Protein AF-A0AAD0RY82-F1 (afdb_monomer_lite)

Radius of gyration: 15.52 Å; chains: 1; bounding box: 37×30×43 Å

Sequence (131 aa):
MSEQAHVGLSLVNKAPLGFIVSIIVAVIAGFLFAELEMSTLFYALAGGVACSLLLLGYWSGKGGVFFILGVLTPLALVVVSPLTTMAALLYLLSGFFSGFWLVLLGYKLATKKPSGEARLFVTIFAYCFAL

pLDDT: mean 78.34, std 14.67, range [37.34, 94.56]

Organism: NCBI:txid570156

Secondary structure (DSSP, 8-state):
--HHHHHHHHHHHHHHHHHHHHHHHHHHHHHHH----HHHHHHHHHHHHHHHHHHHHHHTTS-HHHHHHHHHHHHHHHHHS---SHHHHHHHHHHHHHHHHHHHHHHHHHHH---HHHHHHHHHHHHTTT-

Foldseek 3Di:
DPVLLVVLVVCLVCLVVLLVVLVVLLVVLCVPPVDDDVVLLVLLLVLLQQLLLLSVCVSVVVDCVSVVVSVCSLVVSVVPDPCPDPSSVSSSPSSSSNNNSVVSPLLSVLVVDVDPVSCVSVVCSVVVPVD

Structure (mmCIF, N/CA/C/O backbone):
data_AF-A0AAD0RY82-F1
#
_entry.id   AF-A0AAD0RY82-F1
#
loop_
_atom_site.group_PDB
_atom_site.id
_atom_site.type_symbol
_atom_site.label_atom_id
_atom_site.label_alt_id
_atom_site.label_comp_id
_atom_site.label_asym_id
_atom_site.label_entity_id
_atom_site.label_seq_id
_atom_site.pdbx_PDB_ins_code
_atom_site.Cartn_x
_atom_site.Cartn_y
_atom_site.Cartn_z
_atom_site.occupancy
_atom_site.B_iso_or_equiv
_atom_site.auth_seq_id
_atom_site.auth_comp_id
_atom_site.auth_asym_id
_atom_site.auth_atom_id
_atom_site.pdbx_PDB_model_num
ATOM 1 N N . MET A 1 1 ? -7.514 -3.331 25.106 1.00 40.66 1 MET A N 1
ATOM 2 C CA . MET A 1 1 ? -7.545 -3.420 23.626 1.00 40.66 1 MET A CA 1
ATOM 3 C C . MET A 1 1 ? -7.235 -2.063 22.960 1.00 40.66 1 MET A C 1
ATOM 5 O O . MET A 1 1 ? -7.809 -1.737 21.933 1.00 40.66 1 MET A O 1
ATOM 9 N N . SER A 1 2 ? -6.318 -1.257 23.519 1.00 51.16 2 SER A N 1
ATOM 10 C CA . SER A 1 2 ? -6.027 0.121 23.070 1.00 51.16 2 SER A CA 1
ATOM 11 C C . SER A 1 2 ? -4.877 0.241 22.057 1.00 51.16 2 SER A C 1
ATOM 13 O O . SER A 1 2 ? -4.815 1.227 21.327 1.00 51.16 2 SER A O 1
ATOM 15 N N . GLU A 1 3 ? -3.974 -0.741 21.969 1.00 53.06 3 GLU A N 1
ATOM 16 C CA . GLU A 1 3 ? -2.747 -0.611 21.163 1.00 53.06 3 GLU A CA 1
ATOM 17 C C . GLU A 1 3 ? -2.955 -0.794 19.652 1.00 53.06 3 GLU A C 1
ATOM 19 O O . GLU A 1 3 ? -2.321 -0.109 18.853 1.00 53.06 3 GLU A O 1
ATOM 24 N N . GLN A 1 4 ? -3.868 -1.669 19.221 1.00 55.03 4 GLN A N 1
ATOM 25 C CA . GLN A 1 4 ? -4.102 -1.917 17.787 1.00 55.03 4 GLN A CA 1
ATOM 26 C C . GLN A 1 4 ? -4.710 -0.696 17.087 1.00 55.03 4 GLN A C 1
ATOM 28 O O . GLN A 1 4 ? -4.289 -0.332 15.988 1.00 55.03 4 GLN A O 1
ATOM 33 N N . ALA A 1 5 ? -5.636 -0.012 17.765 1.00 60.97 5 ALA A N 1
ATOM 34 C CA . ALA A 1 5 ? -6.154 1.275 17.319 1.00 60.97 5 ALA A CA 1
ATOM 35 C C . ALA A 1 5 ? -5.039 2.335 17.275 1.00 60.97 5 ALA A C 1
ATOM 37 O O . ALA A 1 5 ? -4.994 3.134 16.345 1.00 60.97 5 ALA A O 1
ATOM 38 N N . HIS A 1 6 ? -4.099 2.309 18.227 1.00 61.03 6 HIS A N 1
ATOM 39 C CA . HIS A 1 6 ? -2.987 3.259 18.288 1.00 61.03 6 HIS A CA 1
ATOM 40 C C . HIS A 1 6 ? -2.048 3.162 17.070 1.00 61.03 6 HIS A C 1
ATOM 42 O O . HIS A 1 6 ? -1.651 4.191 16.517 1.00 61.03 6 HIS A O 1
ATOM 48 N N . VAL A 1 7 ? -1.739 1.950 16.591 1.00 67.81 7 VAL A N 1
ATOM 49 C CA . VAL A 1 7 ? -0.893 1.757 15.395 1.00 67.81 7 VAL A CA 1
ATOM 50 C C . VAL A 1 7 ? -1.594 2.261 14.131 1.00 67.81 7 VAL A C 1
ATOM 52 O O . VAL A 1 7 ? -1.005 3.039 13.377 1.00 67.81 7 VAL A O 1
ATOM 55 N N . GLY A 1 8 ? -2.862 1.885 13.925 1.00 73.31 8 GLY A N 1
ATOM 56 C CA . GLY A 1 8 ? -3.649 2.343 12.776 1.00 73.31 8 GLY A CA 1
ATOM 57 C C . GLY A 1 8 ? -3.832 3.863 12.750 1.00 73.31 8 GLY A C 1
ATOM 58 O O . GLY A 1 8 ? -3.630 4.504 11.7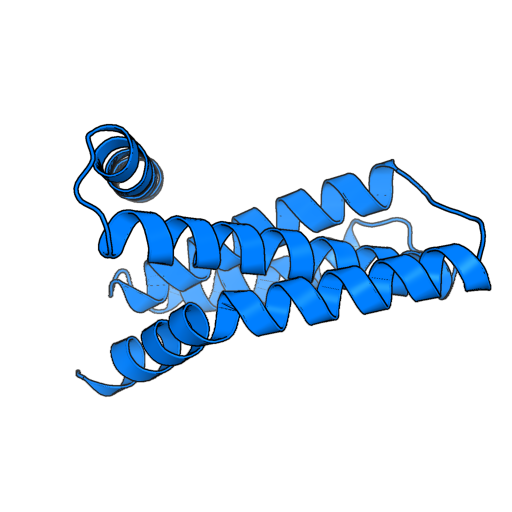20 1.00 73.31 8 GLY A O 1
ATOM 59 N N . LEU A 1 9 ? -4.120 4.470 13.904 1.00 74.25 9 LEU A N 1
ATOM 60 C CA . LEU A 1 9 ? -4.325 5.915 14.028 1.00 74.25 9 LEU A CA 1
ATOM 61 C C . LEU A 1 9 ? -3.026 6.713 13.811 1.00 74.25 9 LEU A C 1
ATOM 63 O O . LEU A 1 9 ? -3.044 7.779 13.190 1.00 74.25 9 LEU A O 1
ATOM 67 N N . SER A 1 10 ? -1.884 6.180 14.262 1.00 83.12 10 SER A N 1
ATOM 68 C CA . SER A 1 10 ? -0.556 6.737 13.969 1.00 83.12 10 SER A CA 1
ATOM 69 C C . SER A 1 10 ? -0.258 6.720 12.464 1.00 83.12 10 SER A C 1
ATOM 71 O O . SER A 1 10 ? 0.212 7.720 11.910 1.00 83.12 10 SER A O 1
ATOM 73 N N . LEU A 1 11 ? -0.610 5.625 11.780 1.00 82.75 11 LEU A N 1
ATOM 74 C CA . LEU A 1 11 ? -0.457 5.481 10.329 1.00 82.75 11 LEU A CA 1
ATOM 75 C C . LEU A 1 11 ? -1.333 6.477 9.558 1.00 82.75 11 LEU A C 1
ATOM 77 O O . LEU A 1 11 ? -0.833 7.191 8.690 1.00 82.75 11 LEU A O 1
ATOM 81 N N . VAL A 1 12 ? -2.611 6.595 9.927 1.00 83.62 12 VAL A N 1
ATOM 82 C CA . VAL A 1 12 ? -3.552 7.572 9.350 1.00 83.62 12 VAL A CA 1
ATOM 83 C C . VAL A 1 12 ? -3.024 8.999 9.516 1.00 83.62 12 VAL A C 1
ATOM 85 O O . VAL A 1 12 ? -3.068 9.801 8.582 1.00 83.62 12 VAL A O 1
ATOM 88 N N . ASN A 1 13 ? -2.450 9.330 10.675 1.00 85.06 13 ASN A N 1
ATOM 89 C CA . ASN A 1 13 ? -1.882 10.655 10.901 1.00 85.06 13 ASN A CA 1
ATOM 90 C C . ASN A 1 13 ? -0.681 10.963 10.000 1.00 85.06 13 ASN A C 1
ATOM 92 O O . ASN A 1 13 ? -0.562 12.112 9.559 1.00 85.06 13 ASN A O 1
ATOM 96 N N . LYS A 1 14 ? 0.137 9.952 9.682 1.00 87.44 14 LYS A N 1
ATOM 97 C CA . LYS A 1 14 ? 1.299 10.044 8.784 1.00 87.44 14 LYS A CA 1
ATOM 98 C C . LYS A 1 14 ? 0.968 9.840 7.301 1.00 87.44 14 LYS A C 1
ATOM 100 O O . LYS A 1 14 ? 1.829 10.107 6.466 1.00 87.44 14 LYS A O 1
ATOM 105 N N . ALA A 1 15 ? -0.264 9.462 6.959 1.00 87.00 15 ALA A N 1
ATOM 106 C CA . ALA A 1 15 ? -0.693 9.242 5.578 1.00 87.00 15 ALA A CA 1
ATOM 107 C C . ALA A 1 15 ? -0.379 10.397 4.597 1.00 87.00 15 ALA A C 1
ATOM 109 O O . ALA A 1 15 ? 0.047 10.093 3.486 1.00 87.00 15 ALA A O 1
ATOM 110 N N . PRO A 1 16 ? -0.475 11.698 4.967 1.00 85.50 16 PRO A N 1
ATOM 111 C CA . PRO A 1 16 ? -0.056 12.783 4.073 1.00 85.50 16 PRO A CA 1
ATOM 112 C C . PRO A 1 16 ? 1.420 12.707 3.676 1.00 85.50 16 PRO A C 1
ATOM 114 O O . PRO A 1 16 ? 1.754 12.897 2.512 1.00 85.50 16 PRO A O 1
ATOM 117 N N . LEU A 1 17 ? 2.300 12.394 4.633 1.00 86.31 17 LEU A N 1
ATOM 118 C CA . LEU A 1 17 ? 3.730 12.242 4.368 1.00 86.31 17 LEU A CA 1
ATOM 119 C C . LEU A 1 17 ? 3.992 11.007 3.503 1.00 86.31 17 LEU A C 1
ATOM 121 O O . LEU A 1 17 ? 4.743 11.093 2.537 1.00 86.31 17 LEU A O 1
ATOM 125 N N . GLY A 1 18 ? 3.332 9.883 3.805 1.00 86.31 18 GLY A N 1
ATOM 126 C CA . GLY A 1 18 ? 3.435 8.661 3.002 1.00 86.31 18 GLY A CA 1
ATOM 127 C C . GLY A 1 18 ? 3.007 8.872 1.547 1.00 86.31 18 GLY A C 1
ATOM 128 O O . GLY A 1 18 ? 3.687 8.418 0.625 1.00 86.31 18 GLY A O 1
ATOM 129 N N . PHE A 1 19 ? 1.928 9.629 1.330 1.00 86.56 19 PHE A N 1
ATOM 130 C CA . PHE A 1 19 ? 1.442 9.963 -0.006 1.00 86.56 19 PHE A CA 1
ATOM 131 C C . PHE A 1 19 ? 2.437 10.828 -0.790 1.00 86.56 19 PHE A C 1
ATOM 133 O O . PHE A 1 19 ? 2.767 10.494 -1.925 1.00 86.56 19 PHE A O 1
ATOM 140 N N . ILE A 1 20 ? 2.984 11.882 -0.168 1.00 87.50 20 ILE A N 1
ATOM 141 C CA . ILE A 1 20 ? 4.007 12.740 -0.790 1.00 87.50 20 ILE A CA 1
ATOM 142 C C . ILE A 1 20 ? 5.230 11.914 -1.204 1.00 87.50 20 ILE A C 1
ATOM 144 O O . ILE A 1 20 ? 5.691 12.027 -2.338 1.00 87.50 20 ILE A O 1
ATOM 148 N N . VAL A 1 21 ? 5.728 11.047 -0.316 1.00 86.06 21 VAL A N 1
ATOM 149 C CA . VAL A 1 21 ? 6.873 10.171 -0.617 1.00 86.06 21 VAL A CA 1
ATOM 150 C C . VAL A 1 21 ? 6.563 9.246 -1.795 1.00 86.06 21 VAL A C 1
ATOM 152 O O . VAL A 1 21 ? 7.396 9.095 -2.685 1.00 86.06 21 VAL A O 1
ATOM 155 N N . SER A 1 22 ? 5.35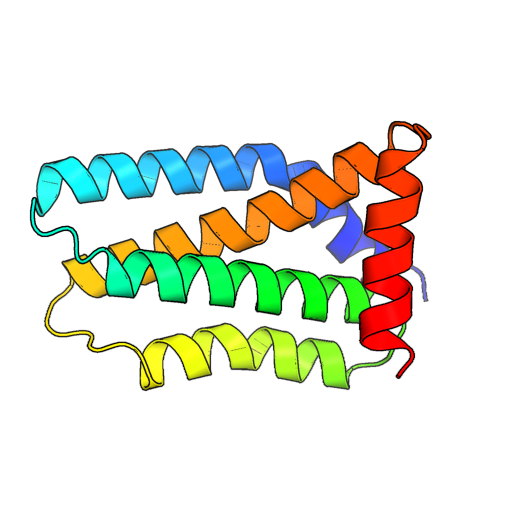8 8.676 -1.845 1.00 84.00 22 SER A N 1
ATOM 156 C CA . SER A 1 22 ? 4.951 7.769 -2.928 1.00 84.00 22 SER A CA 1
ATOM 157 C C . SER A 1 22 ? 4.894 8.478 -4.283 1.00 84.00 22 SER A C 1
ATOM 159 O O . SER A 1 22 ? 5.364 7.926 -5.277 1.00 84.00 22 SER A O 1
ATOM 161 N N . ILE A 1 23 ? 4.412 9.727 -4.315 1.00 82.38 23 ILE A N 1
ATOM 162 C CA . ILE A 1 23 ? 4.431 10.566 -5.521 1.00 82.38 23 ILE A CA 1
ATOM 163 C C . ILE A 1 23 ? 5.867 10.868 -5.954 1.00 82.38 23 ILE A C 1
ATOM 165 O O . ILE A 1 23 ? 6.183 10.713 -7.129 1.00 82.38 23 ILE A O 1
ATOM 169 N N . ILE A 1 24 ? 6.745 11.275 -5.031 1.00 86.19 24 ILE A N 1
ATOM 170 C CA . ILE A 1 24 ? 8.145 11.593 -5.359 1.00 86.19 24 ILE A CA 1
ATOM 171 C C . ILE A 1 24 ? 8.835 10.377 -5.988 1.00 86.19 24 ILE A C 1
ATOM 173 O O . ILE A 1 24 ? 9.483 10.507 -7.025 1.00 86.19 24 ILE A O 1
ATOM 177 N N . VAL A 1 25 ? 8.653 9.191 -5.401 1.00 83.69 25 VAL A N 1
ATOM 178 C CA . VAL A 1 25 ? 9.205 7.941 -5.941 1.00 83.69 25 VAL A CA 1
ATOM 179 C C . VAL A 1 25 ? 8.633 7.637 -7.327 1.00 83.69 25 VAL A C 1
ATOM 181 O O . VAL A 1 25 ? 9.402 7.310 -8.228 1.00 83.69 25 VAL A O 1
ATOM 184 N N . ALA A 1 26 ? 7.320 7.788 -7.526 1.00 79.69 26 ALA A N 1
ATOM 185 C CA . ALA A 1 26 ? 6.683 7.570 -8.826 1.00 79.69 26 ALA A CA 1
ATOM 186 C C . ALA A 1 26 ? 7.215 8.529 -9.904 1.00 79.69 26 ALA A C 1
ATOM 188 O O . ALA A 1 26 ? 7.480 8.107 -11.027 1.00 79.69 26 ALA A O 1
ATOM 189 N N . VAL A 1 27 ? 7.421 9.805 -9.561 1.00 82.38 27 VAL A N 1
ATOM 190 C CA . VAL A 1 27 ? 7.973 10.816 -10.474 1.00 82.38 27 VAL A CA 1
ATOM 191 C C . VAL A 1 27 ? 9.414 10.474 -10.853 1.00 82.38 27 VAL A C 1
ATOM 193 O O . VAL A 1 27 ? 9.746 10.472 -12.035 1.00 82.38 27 VAL A O 1
ATOM 196 N N . ILE A 1 28 ? 10.262 10.132 -9.876 1.00 83.50 28 ILE A N 1
ATOM 197 C CA . ILE A 1 28 ? 11.655 9.732 -10.131 1.00 83.50 28 ILE A CA 1
ATOM 198 C C . ILE A 1 28 ? 11.705 8.474 -11.009 1.00 83.50 28 ILE A C 1
ATOM 200 O O . ILE A 1 28 ? 12.465 8.440 -11.974 1.00 83.50 28 ILE A O 1
ATOM 204 N N . ALA A 1 29 ? 10.874 7.467 -10.722 1.00 77.50 29 ALA A N 1
ATOM 205 C CA . ALA A 1 29 ? 10.766 6.271 -11.556 1.00 77.50 29 ALA A CA 1
ATOM 206 C C . ALA A 1 29 ? 10.322 6.617 -12.993 1.00 77.50 29 ALA A C 1
ATOM 208 O O . ALA A 1 29 ? 10.923 6.124 -13.947 1.00 77.50 29 ALA A O 1
ATOM 209 N N . GLY A 1 30 ? 9.361 7.540 -13.129 1.00 77.06 30 GLY A N 1
ATOM 210 C CA . GLY A 1 30 ? 8.931 8.163 -14.386 1.00 77.06 30 GLY A CA 1
ATOM 211 C C . GLY A 1 30 ? 10.090 8.651 -15.248 1.00 77.06 30 GLY A C 1
ATOM 212 O O . GLY A 1 30 ? 10.202 8.289 -16.419 1.00 77.06 30 GLY A O 1
ATOM 213 N N . PHE A 1 31 ? 10.977 9.444 -14.647 1.00 80.81 31 PHE A N 1
ATOM 214 C CA . PHE A 1 31 ? 12.128 10.027 -15.336 1.00 80.81 31 PHE A CA 1
ATOM 215 C C . PHE A 1 31 ? 13.247 9.025 -15.636 1.00 80.81 31 PHE A C 1
ATOM 217 O O . PHE A 1 31 ? 13.912 9.160 -16.659 1.00 80.81 31 PHE A O 1
ATOM 224 N N . LEU A 1 32 ? 13.483 8.047 -14.756 1.00 79.44 32 LEU A N 1
ATOM 225 C CA . LEU A 1 32 ? 14.603 7.111 -14.898 1.00 79.44 32 LEU A CA 1
ATOM 226 C C . LEU A 1 32 ? 14.322 5.962 -15.866 1.00 79.44 32 LEU A C 1
ATOM 228 O O . LEU A 1 32 ? 15.259 5.461 -16.482 1.00 79.44 32 LEU A O 1
ATOM 232 N N . PHE A 1 33 ? 13.064 5.528 -15.980 1.00 74.19 33 PHE A N 1
ATOM 233 C CA . PHE A 1 33 ? 12.737 4.296 -16.696 1.00 74.19 33 PHE A CA 1
ATOM 234 C C . PHE A 1 33 ? 11.887 4.495 -17.952 1.00 74.19 33 PHE A C 1
ATOM 236 O O . PHE A 1 33 ? 11.888 3.591 -18.775 1.00 74.19 33 PHE A O 1
ATOM 243 N N . ALA A 1 34 ? 11.196 5.635 -18.122 1.00 65.19 34 ALA A N 1
ATOM 244 C CA . ALA A 1 34 ? 10.415 6.049 -19.309 1.00 65.19 34 ALA A CA 1
ATOM 245 C C . ALA A 1 34 ? 9.371 5.051 -19.885 1.00 65.19 34 ALA A C 1
ATOM 247 O O . ALA A 1 34 ? 8.610 5.409 -20.781 1.00 65.19 34 ALA A O 1
ATOM 248 N N . GLU A 1 35 ? 9.271 3.837 -19.347 1.00 67.88 35 GLU A N 1
ATOM 249 C CA . GLU A 1 35 ? 8.345 2.777 -19.737 1.00 67.88 35 GLU A CA 1
ATOM 250 C C . GLU A 1 35 ? 7.241 2.668 -18.684 1.00 67.88 35 GLU A C 1
ATOM 252 O O . GLU A 1 35 ? 7.313 1.878 -17.741 1.00 67.88 35 GLU A O 1
ATOM 257 N N . LEU A 1 36 ? 6.232 3.532 -18.802 1.00 65.06 36 LEU A N 1
ATOM 258 C CA . LEU A 1 36 ? 5.073 3.499 -17.919 1.00 65.06 36 LEU A CA 1
ATOM 259 C C . LEU A 1 36 ? 4.022 2.536 -18.476 1.00 65.06 36 LEU A C 1
ATOM 261 O O . LEU A 1 36 ? 3.334 2.838 -19.451 1.00 65.06 36 LEU A O 1
ATOM 265 N N . GLU A 1 37 ? 3.850 1.397 -17.817 1.00 73.69 37 GLU A N 1
ATOM 266 C CA . GLU A 1 37 ? 2.764 0.479 -18.135 1.00 73.69 37 GLU A CA 1
ATOM 267 C C . GLU A 1 37 ? 1.501 0.861 -17.339 1.00 73.69 37 GLU A C 1
ATOM 269 O O . GLU A 1 37 ? 1.387 0.618 -16.134 1.00 73.69 37 GLU A O 1
ATOM 274 N N . MET A 1 38 ? 0.539 1.499 -18.012 1.00 73.94 38 MET A N 1
ATOM 275 C CA . MET A 1 38 ? -0.676 2.036 -17.376 1.00 73.94 38 MET A CA 1
ATOM 276 C C . MET A 1 38 ? -1.547 0.960 -16.702 1.00 73.94 38 MET A C 1
ATOM 278 O O . MET A 1 38 ? -2.178 1.235 -15.681 1.00 73.94 38 MET A O 1
ATOM 282 N N . SER A 1 39 ? -1.558 -0.265 -17.234 1.00 79.56 39 SER A N 1
ATOM 283 C CA . SER A 1 39 ? -2.201 -1.447 -16.635 1.00 79.56 39 SER A CA 1
ATOM 284 C C . SER A 1 39 ? -1.630 -1.756 -15.255 1.00 79.56 39 SER A C 1
ATOM 286 O O . SER A 1 39 ? -2.379 -1.841 -14.282 1.00 79.56 39 SER A O 1
ATOM 288 N N . THR A 1 40 ? -0.305 -1.851 -15.151 1.00 82.50 40 THR A N 1
ATOM 289 C CA . THR A 1 40 ? 0.408 -2.127 -13.896 1.00 82.50 40 THR A CA 1
ATOM 290 C C . THR A 1 40 ? 0.133 -1.052 -12.845 1.00 82.50 40 THR A C 1
ATOM 292 O O . THR A 1 40 ? -0.132 -1.375 -11.686 1.00 82.50 40 THR A O 1
ATOM 295 N N . LEU A 1 41 ? 0.079 0.223 -13.244 1.00 79.94 41 LEU A N 1
ATOM 296 C CA . LEU A 1 41 ? -0.272 1.325 -12.342 1.00 79.94 41 LEU A CA 1
ATOM 297 C C . LEU A 1 41 ? -1.725 1.237 -11.836 1.00 79.94 41 LEU A C 1
ATOM 299 O O . LEU A 1 41 ? -1.988 1.492 -10.659 1.00 79.94 41 LEU A O 1
ATOM 303 N N . PHE A 1 42 ? -2.671 0.864 -12.703 1.00 84.19 42 PHE A N 1
ATOM 304 C CA . PHE A 1 42 ? -4.076 0.708 -12.321 1.00 84.19 42 PHE A CA 1
ATOM 305 C C . PHE A 1 42 ? -4.274 -0.446 -11.331 1.00 84.19 42 PHE A C 1
ATOM 307 O O . PHE A 1 42 ? -4.901 -0.253 -10.286 1.00 84.19 42 PHE A O 1
ATOM 314 N N . TYR A 1 43 ? -3.693 -1.619 -11.614 1.00 84.94 43 TYR A N 1
ATOM 315 C CA . TYR A 1 43 ? -3.723 -2.755 -10.690 1.00 84.94 43 TYR A CA 1
ATOM 316 C C . TYR A 1 43 ? -3.104 -2.384 -9.344 1.00 84.94 43 TYR A C 1
ATOM 318 O O . TYR A 1 43 ? -3.693 -2.663 -8.299 1.00 84.94 43 TYR A O 1
ATOM 326 N N . ALA A 1 44 ? -1.967 -1.690 -9.369 1.00 90.38 44 ALA A N 1
ATOM 327 C CA . ALA A 1 44 ? -1.296 -1.207 -8.177 1.00 90.38 44 ALA A CA 1
ATOM 328 C C . ALA A 1 44 ? -2.190 -0.314 -7.316 1.00 90.38 44 ALA A C 1
ATOM 330 O O . ALA A 1 44 ? -2.380 -0.595 -6.132 1.00 90.38 44 ALA A O 1
ATOM 331 N N . LEU A 1 45 ? -2.796 0.716 -7.911 1.00 89.50 45 LEU A N 1
ATOM 332 C CA . LEU A 1 45 ? -3.716 1.611 -7.208 1.00 89.50 45 LEU A CA 1
ATOM 333 C C . LEU A 1 45 ? -4.898 0.846 -6.603 1.00 89.50 45 LEU A C 1
ATOM 335 O O . LEU A 1 45 ? -5.196 1.024 -5.420 1.00 89.50 45 LEU A O 1
ATOM 339 N N . ALA A 1 46 ? 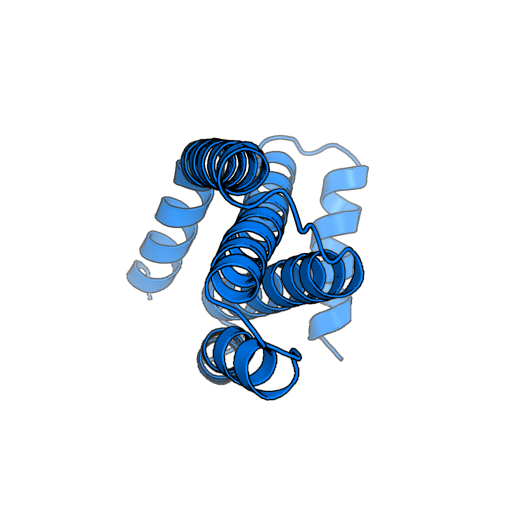-5.532 -0.036 -7.380 1.00 90.44 46 ALA A N 1
ATOM 340 C CA . ALA A 1 46 ? -6.653 -0.848 -6.914 1.00 90.44 46 ALA A CA 1
ATOM 341 C C . ALA A 1 46 ? -6.253 -1.770 -5.747 1.00 90.44 46 ALA A C 1
ATOM 343 O O . ALA A 1 46 ? -6.969 -1.847 -4.748 1.00 90.44 46 ALA A O 1
ATOM 344 N N . GLY A 1 47 ? -5.084 -2.411 -5.827 1.00 92.62 47 GLY A N 1
ATOM 345 C CA . GLY A 1 47 ? -4.536 -3.235 -4.750 1.00 92.62 47 GLY A CA 1
ATOM 346 C C . GLY A 1 47 ? -4.222 -2.437 -3.487 1.00 92.62 47 GLY A C 1
ATOM 347 O O . GLY A 1 47 ? -4.519 -2.890 -2.383 1.00 92.62 47 GLY A O 1
ATOM 348 N N . GLY A 1 48 ? -3.682 -1.226 -3.633 1.00 93.12 48 GLY A N 1
ATOM 349 C CA . GLY A 1 48 ? -3.432 -0.312 -2.517 1.00 93.12 48 GLY A CA 1
ATOM 350 C C . GLY A 1 48 ? -4.718 0.106 -1.808 1.00 93.12 48 GLY A C 1
ATOM 351 O O . GLY A 1 48 ? -4.802 0.083 -0.574 1.00 93.12 48 GLY A O 1
ATOM 352 N N . VAL A 1 49 ? -5.754 0.423 -2.589 1.00 92.50 49 VAL A N 1
ATOM 353 C CA . VAL A 1 49 ? -7.095 0.720 -2.073 1.00 92.50 49 VAL A CA 1
ATOM 354 C C . VAL A 1 49 ? -7.659 -0.500 -1.342 1.00 92.50 49 VAL A C 1
ATOM 356 O O . VAL A 1 49 ? -8.016 -0.396 -0.174 1.00 92.50 49 VAL A O 1
ATOM 359 N N . ALA A 1 50 ? -7.667 -1.680 -1.962 1.00 92.19 50 ALA A N 1
ATOM 360 C CA . ALA A 1 50 ? -8.181 -2.896 -1.329 1.00 92.19 50 ALA A CA 1
ATOM 361 C C . ALA A 1 50 ? -7.440 -3.234 -0.021 1.00 92.19 50 ALA A C 1
ATOM 363 O O . ALA A 1 50 ? -8.070 -3.499 1.004 1.00 92.19 50 ALA A O 1
ATOM 364 N N . CYS A 1 51 ? -6.106 -3.149 -0.024 1.00 94.56 51 CYS A N 1
ATOM 365 C CA . CYS A 1 51 ? -5.275 -3.417 1.148 1.00 94.56 51 CYS A CA 1
ATOM 366 C C . CYS A 1 51 ? -5.583 -2.456 2.305 1.00 94.56 51 CYS A C 1
ATOM 368 O O . CYS A 1 51 ? -5.807 -2.889 3.436 1.00 94.56 51 CYS A O 1
ATOM 370 N N . SER A 1 52 ? -5.629 -1.150 2.032 1.00 91.00 52 SER A N 1
ATOM 371 C CA . SER A 1 52 ? -5.916 -0.140 3.060 1.00 91.00 52 SER A CA 1
ATOM 372 C C . SER A 1 52 ? -7.320 -0.289 3.645 1.00 91.00 52 SER A C 1
ATOM 374 O O . SER A 1 52 ? -7.488 -0.150 4.856 1.00 91.00 52 SER A O 1
ATOM 376 N N . LEU A 1 53 ? -8.310 -0.652 2.826 1.00 89.75 53 LEU A N 1
ATOM 377 C CA . LEU A 1 53 ? -9.664 -0.964 3.280 1.00 89.75 53 LEU A CA 1
ATOM 378 C C . LEU A 1 53 ? -9.681 -2.196 4.207 1.00 89.75 53 LEU A C 1
ATOM 380 O O . LEU A 1 53 ? -10.270 -2.148 5.286 1.00 89.75 53 LEU A O 1
ATOM 384 N N . LEU A 1 54 ? -8.976 -3.275 3.858 1.00 89.75 54 LEU A N 1
ATOM 385 C CA . LEU A 1 54 ? -8.845 -4.456 4.722 1.00 89.75 54 LEU A CA 1
ATOM 386 C C . LEU A 1 54 ? -8.170 -4.108 6.059 1.00 89.75 54 LEU A C 1
ATOM 388 O O . LEU A 1 54 ? -8.677 -4.468 7.124 1.00 89.75 54 LEU A O 1
ATOM 392 N N . LEU A 1 55 ? -7.081 -3.333 6.036 1.00 89.44 55 LEU A N 1
ATOM 393 C CA . LEU A 1 55 ? -6.388 -2.927 7.262 1.00 89.44 55 LEU A CA 1
ATOM 394 C C . LEU A 1 55 ? -7.214 -1.972 8.131 1.00 89.44 55 LEU A C 1
ATOM 396 O O . LEU A 1 55 ? -7.212 -2.118 9.353 1.00 89.44 55 LEU A O 1
ATOM 400 N N . LEU A 1 56 ? -7.975 -1.052 7.536 1.00 85.75 56 LEU A N 1
ATOM 401 C CA . LEU A 1 56 ? -8.929 -0.217 8.270 1.00 85.75 56 LEU A CA 1
ATOM 402 C C . LEU A 1 56 ? -10.015 -1.071 8.946 1.00 85.75 56 LEU A C 1
ATOM 404 O O . LEU A 1 56 ? -10.398 -0.794 10.085 1.00 85.75 56 LEU A O 1
ATOM 408 N N . GLY A 1 57 ? -10.480 -2.137 8.285 1.00 84.12 57 GLY A N 1
ATOM 409 C CA . GLY A 1 57 ? -11.417 -3.106 8.857 1.00 84.12 57 GLY A CA 1
ATOM 410 C C . GLY A 1 57 ? -10.824 -3.841 10.061 1.00 84.12 57 GLY A C 1
ATOM 411 O O . GLY A 1 57 ? -11.475 -3.945 11.104 1.00 84.12 57 GLY A O 1
ATOM 412 N N . TYR A 1 58 ? -9.562 -4.265 9.952 1.00 85.81 58 TYR A N 1
ATOM 413 C CA . TYR A 1 58 ? -8.811 -4.843 11.066 1.00 85.81 58 TYR A CA 1
ATOM 414 C C . TYR A 1 58 ? -8.672 -3.862 12.240 1.00 85.81 58 TYR A C 1
ATOM 416 O O . TYR A 1 58 ? -9.004 -4.213 13.373 1.00 85.81 58 TYR A O 1
ATOM 424 N N . TRP A 1 59 ? -8.253 -2.618 11.985 1.00 83.69 59 TRP A N 1
ATOM 425 C CA . TRP A 1 59 ? -8.108 -1.596 13.031 1.00 83.69 59 TRP A CA 1
ATOM 426 C C . TRP A 1 59 ? -9.440 -1.192 13.670 1.00 83.69 59 TRP A C 1
ATOM 428 O O . TRP A 1 59 ? -9.455 -0.750 14.816 1.00 83.69 59 TRP A O 1
ATOM 438 N N . SER A 1 60 ? -10.555 -1.395 12.965 1.00 79.12 60 SER A N 1
ATOM 439 C CA . SER A 1 60 ? -11.912 -1.209 13.497 1.00 79.12 60 SER A CA 1
ATOM 440 C C . SER A 1 60 ? -12.383 -2.368 14.387 1.00 79.12 60 SER A C 1
ATOM 442 O O . SER A 1 60 ? -13.510 -2.340 14.873 1.00 79.12 60 SER A O 1
ATOM 444 N N . GLY A 1 61 ? -11.554 -3.397 14.602 1.00 78.94 61 GLY A N 1
ATOM 445 C CA . GLY A 1 61 ? -11.863 -4.524 15.483 1.00 78.94 61 GLY A CA 1
ATOM 446 C C . GLY A 1 61 ? -12.655 -5.660 14.830 1.00 78.94 61 GLY A C 1
ATOM 447 O O . GLY A 1 61 ? -13.122 -6.541 15.545 1.00 78.94 61 GLY A O 1
ATOM 448 N N . LYS A 1 62 ? -12.781 -5.699 13.492 1.00 77.88 62 LYS A N 1
ATOM 449 C CA . LYS A 1 62 ? -13.535 -6.750 12.771 1.00 77.88 62 LYS A CA 1
ATOM 450 C C . LYS A 1 62 ? -12.840 -8.128 12.747 1.00 77.88 62 LYS A C 1
ATOM 452 O O . LYS A 1 62 ? -13.379 -9.076 12.187 1.00 77.88 62 LYS A O 1
ATOM 457 N N . GLY A 1 63 ? -11.660 -8.256 13.359 1.00 83.25 63 GLY A N 1
ATOM 458 C CA . GLY A 1 63 ? -10.932 -9.519 13.529 1.00 83.25 63 GLY A CA 1
ATOM 459 C C . GLY A 1 63 ? -9.647 -9.630 12.701 1.00 83.25 63 GLY A C 1
ATOM 460 O O . GLY A 1 63 ? -9.415 -8.875 11.758 1.00 83.25 63 GLY A O 1
ATOM 461 N N . GLY A 1 64 ? -8.789 -10.590 13.066 1.00 85.69 64 GLY A N 1
ATOM 462 C CA . GLY A 1 64 ? -7.454 -10.771 12.471 1.00 85.69 64 GLY A CA 1
ATOM 463 C C . GLY A 1 64 ? -7.446 -11.262 11.019 1.00 85.69 64 GLY A C 1
ATOM 464 O O . GLY A 1 64 ? -6.453 -11.076 10.323 1.00 85.69 64 GLY A O 1
ATOM 465 N N . VAL A 1 65 ? -8.552 -11.825 10.523 1.00 88.56 65 VAL A N 1
ATOM 466 C CA . VAL A 1 65 ? -8.677 -12.265 9.119 1.00 88.56 65 VAL A CA 1
ATOM 467 C C . VAL A 1 65 ? -8.455 -11.098 8.153 1.00 88.56 65 VAL A C 1
ATOM 469 O O . VAL A 1 65 ? -7.747 -11.246 7.163 1.00 88.56 65 VAL A O 1
ATOM 472 N N . PHE A 1 66 ? -8.962 -9.909 8.480 1.00 87.56 66 PHE A N 1
ATOM 473 C CA . PHE A 1 66 ? -8.766 -8.709 7.668 1.00 87.56 66 PHE A CA 1
ATOM 474 C C . PHE A 1 66 ? -7.304 -8.256 7.601 1.00 87.56 66 PHE A C 1
ATOM 476 O O . PHE A 1 66 ? -6.863 -7.757 6.569 1.00 87.56 66 PHE A O 1
ATOM 483 N N . PHE A 1 67 ? -6.528 -8.483 8.664 1.00 89.44 67 PHE A N 1
ATOM 484 C CA . PHE A 1 67 ? -5.088 -8.245 8.639 1.00 89.44 67 PHE A CA 1
ATOM 485 C C . PHE A 1 67 ? -4.384 -9.224 7.699 1.00 89.44 67 PHE A C 1
ATOM 487 O O . PHE A 1 67 ? -3.596 -8.800 6.858 1.00 89.44 67 PHE A O 1
ATOM 494 N N . ILE A 1 68 ? -4.711 -10.518 7.798 1.00 93.38 68 ILE A N 1
ATOM 495 C CA . ILE A 1 68 ? -4.137 -11.560 6.938 1.00 93.38 68 ILE A CA 1
ATOM 496 C C . ILE A 1 68 ? -4.438 -11.249 5.468 1.00 93.38 68 ILE A C 1
ATOM 498 O O . ILE A 1 68 ? -3.519 -11.189 4.657 1.00 93.38 68 ILE A O 1
ATOM 502 N N . LEU A 1 69 ? -5.699 -10.969 5.131 1.00 92.44 69 LEU A N 1
ATOM 503 C CA . LEU A 1 69 ? -6.101 -10.604 3.770 1.00 92.44 69 LEU A CA 1
ATOM 504 C C . LEU A 1 69 ? -5.439 -9.300 3.300 1.00 92.44 69 LEU A C 1
ATOM 506 O O . LEU A 1 69 ? -4.994 -9.205 2.155 1.00 92.44 69 LEU A O 1
ATOM 510 N N . GLY A 1 70 ? -5.321 -8.308 4.187 1.00 91.56 70 GLY A N 1
ATOM 511 C CA . GLY A 1 70 ? -4.631 -7.053 3.898 1.00 91.56 70 GLY A CA 1
ATOM 512 C C . GLY A 1 70 ? -3.163 -7.274 3.533 1.00 91.56 70 GLY A C 1
ATOM 513 O O . GLY A 1 70 ? -2.709 -6.752 2.520 1.00 91.56 70 GLY A O 1
ATOM 514 N N . VAL A 1 71 ? -2.437 -8.095 4.297 1.00 91.81 71 VAL A N 1
ATOM 515 C CA . VAL A 1 71 ? -1.026 -8.436 4.032 1.00 91.81 71 VAL A CA 1
ATOM 516 C C . VAL A 1 71 ? -0.871 -9.351 2.810 1.00 91.81 71 VAL A C 1
ATOM 518 O O . VAL A 1 71 ? 0.115 -9.237 2.086 1.00 91.81 71 VAL A O 1
ATOM 521 N N . LEU A 1 72 ? -1.852 -10.212 2.522 1.00 93.75 72 LEU A N 1
ATOM 522 C CA . LEU A 1 72 ? -1.857 -11.046 1.316 1.00 93.75 72 LEU A CA 1
ATOM 523 C C . LEU A 1 72 ? -2.117 -10.247 0.034 1.00 93.75 72 LEU A C 1
ATOM 525 O O . LEU A 1 72 ? -1.681 -10.667 -1.032 1.00 93.75 72 LEU A O 1
ATOM 529 N N . THR A 1 73 ? -2.789 -9.099 0.116 1.00 93.25 73 THR A N 1
ATOM 530 C CA . THR A 1 73 ? -3.107 -8.263 -1.053 1.00 93.25 73 THR A CA 1
ATOM 531 C C . THR A 1 73 ? -1.867 -7.847 -1.863 1.00 93.25 73 THR A C 1
ATOM 533 O O . THR A 1 73 ? -1.852 -8.113 -3.064 1.00 93.25 73 THR A O 1
ATOM 536 N N . PRO A 1 74 ? -0.805 -7.247 -1.281 1.00 92.44 74 PRO A N 1
ATOM 537 C CA . PRO A 1 74 ? 0.407 -6.927 -2.037 1.00 92.44 74 PRO A CA 1
ATOM 538 C C . PRO A 1 74 ? 1.113 -8.175 -2.586 1.00 92.44 74 PRO A C 1
ATOM 540 O O . PRO A 1 74 ? 1.664 -8.118 -3.680 1.00 92.44 74 PRO A O 1
ATOM 543 N N . LEU A 1 75 ? 1.059 -9.312 -1.882 1.00 92.69 75 LEU A N 1
ATOM 544 C CA . LEU A 1 75 ? 1.612 -10.570 -2.394 1.00 92.69 75 LEU A CA 1
ATOM 545 C C . LEU A 1 75 ? 0.847 -11.048 -3.636 1.00 92.69 75 LEU A C 1
ATOM 547 O O . LEU A 1 75 ? 1.460 -11.347 -4.657 1.00 92.69 75 LEU A O 1
ATOM 551 N N . ALA A 1 76 ? -0.485 -11.073 -3.570 1.00 91.69 76 ALA A N 1
ATOM 552 C CA . ALA A 1 76 ? -1.335 -11.430 -4.700 1.00 91.69 76 ALA A CA 1
ATOM 553 C C . ALA A 1 76 ? -1.092 -10.493 -5.888 1.00 91.69 76 ALA A C 1
ATOM 555 O O . ALA A 1 76 ? -0.966 -10.957 -7.016 1.00 91.69 76 ALA A O 1
ATOM 556 N N . LEU A 1 77 ? -0.948 -9.191 -5.625 1.00 90.69 77 LEU A N 1
ATOM 557 C CA . LEU A 1 77 ? -0.665 -8.183 -6.639 1.00 90.69 77 LEU A CA 1
ATOM 558 C C . LEU A 1 77 ? 0.644 -8.466 -7.392 1.00 90.69 77 LEU A C 1
ATOM 560 O O . LEU A 1 77 ? 0.669 -8.385 -8.618 1.00 90.69 77 LEU A O 1
ATOM 564 N N . VAL A 1 78 ? 1.712 -8.828 -6.677 1.00 90.38 78 VAL A N 1
ATOM 565 C CA . VAL A 1 78 ? 3.001 -9.199 -7.285 1.00 90.38 78 VAL A CA 1
ATOM 566 C C . VAL A 1 78 ? 2.870 -10.458 -8.147 1.00 90.38 78 VAL A C 1
ATOM 568 O O . VAL A 1 78 ? 3.475 -10.521 -9.209 1.00 90.38 78 VAL A O 1
ATOM 571 N N . VAL A 1 79 ? 2.066 -11.438 -7.722 1.00 89.75 79 VAL A N 1
ATOM 572 C CA . VAL A 1 79 ? 1.866 -12.698 -8.463 1.00 89.75 79 VAL A CA 1
ATOM 573 C C . VAL A 1 79 ? 1.073 -12.493 -9.757 1.00 89.75 79 VAL A C 1
ATOM 575 O O . VAL A 1 79 ? 1.366 -13.145 -10.755 1.00 89.75 79 VAL A O 1
ATOM 578 N N . VAL A 1 80 ? 0.063 -11.619 -9.750 1.00 86.31 80 VAL A N 1
ATOM 579 C CA . VAL A 1 80 ? -0.827 -11.419 -10.911 1.00 86.31 80 VAL A CA 1
ATOM 580 C C . VAL A 1 80 ? -0.334 -10.351 -11.883 1.00 86.31 80 VAL A C 1
ATOM 582 O O . VAL A 1 80 ? -0.813 -10.297 -13.014 1.00 86.31 80 VAL A O 1
ATOM 585 N N . SER A 1 81 ? 0.588 -9.487 -11.456 1.00 84.06 81 SER A N 1
ATOM 586 C CA . SER A 1 81 ? 1.093 -8.410 -12.305 1.00 84.06 81 SER A CA 1
ATOM 587 C C . SER A 1 81 ? 2.193 -8.931 -13.233 1.00 84.06 81 SER A C 1
ATOM 589 O O . SER A 1 81 ? 3.118 -9.598 -12.765 1.00 84.06 81 SER A O 1
ATOM 591 N N . PRO A 1 82 ? 2.144 -8.617 -14.537 1.00 80.81 82 PRO A N 1
ATOM 592 C CA . PRO A 1 82 ? 3.182 -9.004 -15.484 1.00 80.81 82 PRO A CA 1
ATOM 593 C C . PRO A 1 82 ? 4.445 -8.155 -15.270 1.00 80.81 82 PRO A C 1
ATOM 595 O O . PRO A 1 82 ? 4.673 -7.144 -15.923 1.00 80.81 82 PRO A O 1
ATOM 598 N N . LEU A 1 83 ? 5.286 -8.566 -14.321 1.00 83.75 83 LEU A N 1
ATOM 599 C CA . LEU A 1 83 ? 6.514 -7.859 -13.961 1.00 83.75 83 LEU A CA 1
ATOM 600 C C . LEU A 1 83 ? 7.684 -8.344 -14.824 1.00 83.75 83 LEU A C 1
ATOM 602 O O . LEU A 1 83 ? 8.382 -9.294 -14.478 1.00 83.75 83 LEU A O 1
ATOM 606 N N . THR A 1 84 ? 7.898 -7.690 -15.964 1.00 84.56 84 THR A N 1
ATOM 607 C CA . THR A 1 84 ? 8.984 -8.030 -16.902 1.00 84.56 84 THR A CA 1
ATOM 608 C C . THR A 1 84 ? 10.284 -7.275 -16.624 1.00 84.56 84 THR A C 1
ATOM 610 O O . THR A 1 84 ? 11.347 -7.689 -17.086 1.00 84.56 84 THR A O 1
ATOM 613 N N . THR A 1 85 ? 10.226 -6.183 -15.855 1.00 83.88 85 THR A N 1
ATOM 614 C CA . THR A 1 85 ? 11.371 -5.306 -15.581 1.00 83.88 85 THR A CA 1
ATOM 615 C C . THR A 1 85 ? 11.376 -4.794 -14.140 1.00 83.88 85 THR A C 1
ATOM 617 O O . THR A 1 85 ? 10.357 -4.778 -13.446 1.00 83.88 85 THR A O 1
ATOM 620 N N . MET A 1 86 ? 12.536 -4.307 -13.687 1.00 81.12 86 MET A N 1
ATOM 621 C CA . MET A 1 86 ? 12.664 -3.623 -12.391 1.00 81.12 86 MET A CA 1
ATOM 622 C C . MET A 1 86 ? 11.805 -2.346 -12.324 1.00 81.12 86 MET A C 1
ATOM 624 O O . MET A 1 86 ? 11.281 -2.001 -11.265 1.00 81.12 86 MET A O 1
ATOM 628 N N . ALA A 1 87 ? 11.614 -1.665 -13.457 1.00 80.31 87 ALA A N 1
ATOM 629 C CA . ALA A 1 87 ? 10.765 -0.481 -13.553 1.00 80.31 87 ALA A CA 1
ATOM 630 C C . ALA A 1 87 ? 9.296 -0.806 -13.246 1.00 80.31 87 ALA A C 1
ATOM 632 O O . ALA A 1 87 ? 8.667 -0.108 -12.449 1.00 80.31 87 ALA A O 1
ATOM 633 N N . ALA A 1 88 ? 8.773 -1.904 -13.804 1.00 81.38 88 ALA A N 1
ATOM 634 C CA . ALA A 1 88 ? 7.406 -2.359 -13.551 1.00 81.38 88 ALA A CA 1
ATOM 635 C C . ALA A 1 88 ? 7.160 -2.612 -12.054 1.00 81.38 88 ALA A C 1
ATOM 637 O O . ALA A 1 88 ? 6.124 -2.219 -11.522 1.00 81.38 88 ALA A O 1
ATOM 638 N N . LEU A 1 89 ? 8.145 -3.176 -11.344 1.00 85.62 89 LEU A N 1
ATOM 639 C CA . LEU A 1 89 ? 8.067 -3.374 -9.896 1.00 85.62 89 LEU A CA 1
ATOM 640 C C . LEU A 1 89 ? 8.029 -2.042 -9.128 1.00 85.62 89 LEU A C 1
ATOM 642 O O . LEU A 1 89 ? 7.237 -1.892 -8.197 1.00 85.62 89 LEU A O 1
ATOM 646 N N . LEU A 1 90 ? 8.845 -1.056 -9.514 1.00 84.38 90 LEU A N 1
ATOM 647 C CA . LEU A 1 90 ? 8.836 0.270 -8.885 1.00 84.38 90 LEU A CA 1
ATOM 648 C C . LEU A 1 90 ? 7.506 1.005 -9.100 1.00 84.38 90 LEU A C 1
ATOM 650 O O . LEU A 1 90 ? 6.993 1.627 -8.164 1.00 84.38 90 LEU A O 1
ATOM 654 N N . TYR A 1 91 ? 6.908 0.901 -10.289 1.00 82.75 91 TYR A N 1
ATOM 655 C CA . TYR A 1 91 ? 5.569 1.438 -10.548 1.00 82.75 91 TYR A CA 1
ATOM 656 C C . TYR A 1 91 ? 4.482 0.688 -9.784 1.00 82.75 91 TYR A C 1
ATOM 658 O O . TYR A 1 91 ? 3.582 1.321 -9.231 1.00 82.75 91 TYR A O 1
ATOM 666 N N . LEU A 1 92 ? 4.596 -0.638 -9.677 1.00 88.50 92 LEU A N 1
ATOM 667 C CA . LEU A 1 92 ? 3.675 -1.447 -8.888 1.00 88.50 92 LEU A CA 1
ATOM 668 C C . LEU A 1 92 ? 3.690 -1.020 -7.413 1.00 88.50 92 LEU A C 1
ATOM 670 O O . LEU A 1 92 ? 2.645 -0.785 -6.813 1.00 88.50 92 LEU A O 1
ATOM 674 N N . LEU A 1 93 ? 4.877 -0.869 -6.824 1.00 90.12 93 LEU A N 1
ATOM 675 C CA . LEU A 1 93 ? 5.016 -0.473 -5.423 1.00 90.12 93 LEU A CA 1
ATOM 676 C C . LEU A 1 93 ? 4.569 0.974 -5.198 1.00 90.12 93 LEU A C 1
ATOM 678 O O . LEU A 1 93 ? 3.795 1.243 -4.279 1.00 90.12 93 LEU A O 1
ATOM 682 N N . SER A 1 94 ? 5.017 1.912 -6.035 1.00 86.38 94 SER A N 1
ATOM 683 C CA . SER A 1 94 ? 4.649 3.326 -5.893 1.00 86.38 94 SER A CA 1
ATOM 684 C C . SER A 1 94 ? 3.153 3.567 -6.120 1.00 86.38 94 SER A C 1
ATOM 686 O O . SER A 1 94 ? 2.539 4.317 -5.357 1.00 86.38 94 SER A O 1
ATOM 688 N N . GLY A 1 95 ? 2.534 2.880 -7.085 1.00 89.06 95 GLY A N 1
ATOM 689 C CA . GLY A 1 95 ? 1.086 2.894 -7.299 1.00 89.06 95 GLY A CA 1
ATOM 690 C C . GLY A 1 95 ? 0.319 2.281 -6.125 1.00 89.06 95 GLY A C 1
ATOM 691 O O . GLY A 1 95 ? -0.638 2.883 -5.637 1.00 89.06 95 GLY A O 1
ATOM 692 N N . PHE A 1 96 ? 0.785 1.142 -5.602 1.00 93.75 96 PHE A N 1
ATOM 693 C CA . PHE A 1 96 ? 0.189 0.481 -4.442 1.00 93.75 96 PHE A CA 1
ATOM 694 C C . PHE A 1 96 ? 0.196 1.392 -3.220 1.00 93.75 96 PHE A C 1
ATOM 696 O O . PHE A 1 96 ? -0.850 1.635 -2.616 1.00 93.75 96 PHE A O 1
ATOM 703 N N . PHE A 1 97 ? 1.352 1.963 -2.883 1.00 91.81 97 PHE A N 1
ATOM 704 C CA . PHE A 1 97 ? 1.444 2.873 -1.749 1.00 91.81 97 PHE A CA 1
ATOM 705 C C . PHE A 1 97 ? 0.631 4.147 -1.980 1.00 91.81 97 PHE A C 1
ATOM 707 O O . PHE A 1 97 ? -0.057 4.591 -1.066 1.00 91.81 97 PHE A O 1
ATOM 714 N N . SER A 1 98 ? 0.608 4.695 -3.195 1.00 88.75 98 SER A N 1
ATOM 715 C CA . SER A 1 98 ? -0.232 5.858 -3.509 1.00 88.75 98 SER A CA 1
ATOM 716 C C . SER A 1 98 ? -1.716 5.578 -3.247 1.00 88.75 98 SER A C 1
ATOM 718 O O . SER A 1 98 ? -2.359 6.346 -2.532 1.00 88.75 98 SER A O 1
ATOM 720 N N . GLY A 1 99 ? -2.248 4.453 -3.739 1.00 89.00 99 GLY A N 1
ATOM 721 C CA . GLY A 1 99 ? -3.634 4.037 -3.487 1.00 89.0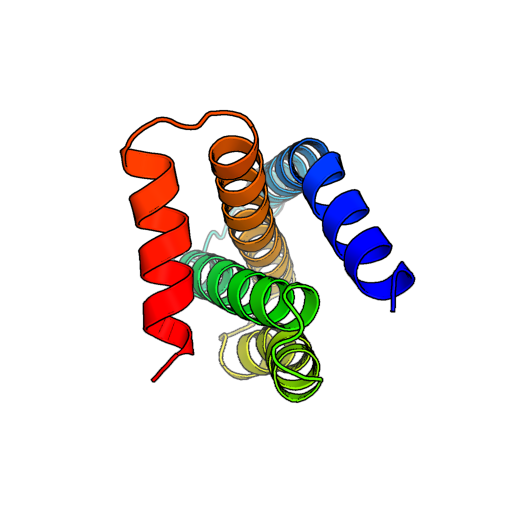0 99 GLY A CA 1
ATOM 722 C C . GLY A 1 99 ? -3.911 3.782 -2.004 1.00 89.00 99 GLY A C 1
ATOM 723 O O . GLY A 1 99 ? -4.928 4.225 -1.469 1.00 89.00 99 GLY A O 1
ATOM 724 N N . PHE A 1 100 ? -2.966 3.143 -1.314 1.00 92.50 100 PHE A N 1
ATOM 725 C CA . PHE A 1 100 ? -3.041 2.878 0.120 1.00 92.50 100 PHE A CA 1
ATOM 726 C C . PHE A 1 100 ? -3.144 4.170 0.943 1.00 92.50 100 PHE A C 1
ATOM 728 O O . PHE A 1 100 ? -4.046 4.327 1.771 1.00 92.50 100 PHE A O 1
ATOM 735 N N . TRP A 1 101 ? -2.249 5.133 0.700 1.00 92.00 101 TRP A N 1
ATOM 736 C CA . TRP A 1 101 ? -2.239 6.399 1.430 1.00 92.00 101 TRP A CA 1
ATOM 737 C C . TRP A 1 101 ? -3.439 7.281 1.088 1.00 92.00 101 TRP A C 1
ATOM 739 O O . TRP A 1 101 ? -3.925 7.976 1.979 1.00 92.00 101 TRP A O 1
ATOM 749 N N . LEU A 1 102 ? -3.952 7.232 -0.148 1.00 88.44 102 LEU A N 1
ATOM 750 C CA . LEU A 1 102 ? -5.160 7.962 -0.551 1.00 88.44 102 LEU A CA 1
ATOM 751 C C . LEU A 1 102 ? -6.376 7.576 0.292 1.00 88.44 102 LEU A C 1
ATOM 753 O O . LEU A 1 102 ? -7.094 8.457 0.767 1.00 88.44 102 LEU A O 1
ATOM 757 N N . VAL A 1 103 ? -6.586 6.282 0.538 1.00 89.88 103 VAL A N 1
ATOM 758 C CA . VAL A 1 103 ? -7.696 5.812 1.380 1.00 89.88 103 VAL A CA 1
ATOM 759 C C . VAL A 1 103 ? -7.506 6.244 2.832 1.00 89.88 103 VAL A C 1
ATOM 761 O O . VAL A 1 103 ? -8.452 6.730 3.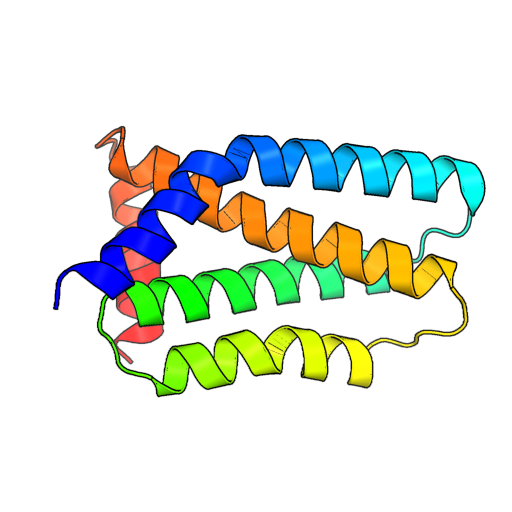452 1.00 89.88 103 VAL A O 1
ATOM 764 N N . LEU A 1 104 ? -6.290 6.133 3.379 1.00 89.06 104 LEU A N 1
ATOM 765 C CA . LEU A 1 104 ? -6.010 6.582 4.748 1.00 89.06 104 LEU A CA 1
ATOM 766 C C . LEU A 1 104 ? -6.166 8.101 4.908 1.00 89.06 104 LEU A C 1
ATOM 768 O O . LEU A 1 104 ? -6.659 8.569 5.936 1.00 89.06 104 LEU A O 1
ATOM 772 N N . LEU A 1 105 ? -5.786 8.874 3.890 1.00 86.44 105 LEU A N 1
ATOM 773 C CA . LEU A 1 105 ? -6.033 10.311 3.815 1.00 86.44 105 LEU A CA 1
ATOM 774 C C . LEU A 1 105 ? -7.528 10.619 3.772 1.00 86.44 105 LEU A C 1
ATOM 776 O O . LEU A 1 105 ? -7.992 11.444 4.558 1.00 86.44 105 LEU A O 1
ATOM 780 N N . GLY A 1 106 ? -8.283 9.930 2.913 1.00 84.75 106 GLY A N 1
ATOM 781 C CA . GLY A 1 106 ? -9.739 10.043 2.847 1.00 84.75 106 GLY A CA 1
ATOM 782 C C . GLY A 1 106 ? -10.387 9.751 4.200 1.00 84.75 106 GLY A C 1
ATOM 783 O O . GLY A 1 106 ? -11.179 10.552 4.692 1.00 84.75 106 GLY A O 1
ATOM 784 N N . TYR A 1 107 ? -9.959 8.679 4.868 1.00 84.12 107 TYR A N 1
ATOM 785 C CA . TYR A 1 107 ? -10.400 8.334 6.219 1.00 84.12 107 TYR A CA 1
ATOM 786 C C . TYR A 1 107 ? -10.057 9.425 7.251 1.00 84.12 107 TYR A C 1
ATOM 788 O O . TYR A 1 107 ? -10.902 9.813 8.063 1.00 84.12 107 TYR A O 1
ATOM 796 N N . LYS A 1 108 ? -8.844 9.992 7.206 1.00 83.75 108 LYS A N 1
ATOM 797 C CA . LYS A 1 108 ? -8.439 11.110 8.077 1.00 83.75 108 LYS A CA 1
ATOM 798 C C . LYS A 1 108 ? -9.317 12.346 7.874 1.00 83.75 108 LYS A C 1
ATOM 800 O O . LYS A 1 108 ? -9.713 12.994 8.841 1.00 83.75 108 LYS A O 1
ATOM 805 N N . LEU A 1 109 ? -9.603 12.699 6.622 1.00 80.44 109 LEU A N 1
ATOM 806 C CA . LEU A 1 109 ? -10.437 13.854 6.288 1.00 80.44 109 LEU A CA 1
ATOM 807 C C . LEU A 1 109 ? -11.890 13.625 6.714 1.00 80.44 109 LEU A C 1
ATOM 809 O O . LEU A 1 109 ? -12.498 14.522 7.299 1.00 80.44 109 LEU A O 1
ATOM 813 N N . ALA A 1 110 ? -12.403 12.412 6.501 1.00 76.62 110 ALA A N 1
ATOM 814 C CA . ALA A 1 110 ? -13.754 12.025 6.880 1.00 76.62 110 ALA A CA 1
ATOM 815 C C . ALA A 1 110 ? -13.974 12.030 8.403 1.00 76.62 110 ALA A C 1
ATOM 817 O O . ALA A 1 110 ? -15.040 12.410 8.879 1.00 76.62 110 ALA A O 1
ATOM 818 N N . THR A 1 111 ? -12.958 11.657 9.183 1.00 71.00 111 THR A N 1
ATOM 819 C CA . THR A 1 111 ? -13.040 11.675 10.653 1.00 71.00 111 THR A CA 1
ATOM 820 C C . THR A 1 111 ? -12.808 13.066 11.253 1.00 71.00 111 THR A C 1
ATOM 822 O O . THR A 1 111 ? -13.350 13.365 12.315 1.00 71.00 111 THR A O 1
ATOM 825 N N . LYS A 1 112 ? -12.054 13.950 10.579 1.00 66.38 112 LYS A N 1
ATOM 826 C CA . LYS A 1 112 ? -11.776 15.321 11.051 1.00 66.38 112 LYS A CA 1
ATOM 827 C C . LYS A 1 112 ? -12.891 16.328 10.723 1.00 66.38 112 LYS A C 1
ATOM 829 O O . LYS A 1 112 ? -13.003 17.339 11.415 1.00 66.38 112 LYS A O 1
ATOM 834 N N . LYS A 1 113 ? -13.702 16.093 9.684 1.00 51.28 113 LYS A N 1
ATOM 835 C CA . LYS A 1 113 ? -14.783 16.998 9.254 1.00 51.28 113 LYS A CA 1
ATOM 836 C C . LYS A 1 113 ? -16.100 16.222 9.111 1.00 51.28 113 LYS A C 1
ATOM 838 O O . LYS A 1 113 ? -16.244 15.477 8.145 1.00 51.28 113 LYS A O 1
ATOM 843 N N . PRO A 1 114 ? -17.096 16.408 9.998 1.00 48.44 114 PRO A N 1
ATOM 844 C CA . PRO A 1 114 ? -18.416 15.823 9.805 1.00 48.44 114 PRO A CA 1
ATOM 845 C C . PRO A 1 114 ? -19.190 16.636 8.750 1.00 48.44 114 PRO A C 1
ATOM 847 O O . PRO A 1 114 ? -20.087 17.404 9.075 1.00 48.44 114 PRO A O 1
ATOM 850 N N . SER A 1 115 ? -18.824 16.503 7.474 1.00 51.00 115 SER A N 1
ATOM 851 C CA . SER A 1 115 ? -19.668 16.899 6.335 1.00 51.00 115 SER A CA 1
ATOM 852 C C . SER A 1 115 ? -20.335 15.658 5.733 1.00 51.00 115 SER A C 1
ATOM 854 O O . SER A 1 115 ? -19.771 14.570 5.793 1.00 51.00 115 SER A O 1
ATOM 856 N N . GLY A 1 116 ? -21.540 15.795 5.169 1.00 53.28 116 GLY A N 1
ATOM 857 C CA . GLY A 1 116 ? -22.401 14.669 4.757 1.00 53.28 116 GLY A CA 1
ATOM 858 C C . GLY A 1 116 ? -21.735 13.583 3.891 1.00 53.28 116 GLY A C 1
ATOM 859 O O . GLY A 1 116 ? -22.024 12.405 4.078 1.00 53.28 116 GLY A O 1
ATOM 860 N N . GLU A 1 117 ? -20.780 13.940 3.028 1.00 50.91 117 GLU A N 1
ATOM 861 C CA . GLU A 1 117 ? -20.015 12.985 2.202 1.00 50.91 117 GLU A CA 1
ATOM 862 C C . GLU A 1 117 ? -19.063 12.084 3.008 1.00 50.91 117 GLU A C 1
ATOM 864 O O . GLU A 1 117 ? -18.855 10.922 2.662 1.00 50.91 117 GLU A O 1
ATOM 869 N N . ALA A 1 118 ? -18.527 12.576 4.129 1.00 48.41 118 ALA A N 1
ATOM 870 C CA . ALA A 1 118 ? -17.659 11.806 5.017 1.00 48.41 118 ALA A CA 1
ATOM 871 C C . ALA A 1 118 ? -18.418 10.676 5.725 1.00 48.41 118 ALA A C 1
ATOM 873 O O . ALA A 1 118 ? -17.878 9.585 5.913 1.00 48.41 118 ALA A O 1
ATOM 874 N N . ARG A 1 119 ? -19.696 10.917 6.067 1.00 51.22 119 ARG A N 1
ATOM 875 C CA . ARG A 1 119 ? -20.592 9.857 6.545 1.00 51.22 119 ARG A CA 1
ATOM 876 C C . ARG A 1 119 ? -20.792 8.811 5.463 1.00 51.22 119 ARG A C 1
ATOM 878 O O . ARG A 1 119 ? -20.654 7.642 5.774 1.00 51.22 119 ARG A O 1
ATOM 885 N N . LEU A 1 120 ? -21.026 9.206 4.212 1.00 54.84 120 LEU A N 1
ATOM 886 C CA . LEU A 1 120 ? -21.222 8.257 3.115 1.00 54.84 120 LEU A CA 1
ATOM 887 C C . LEU A 1 120 ? -19.999 7.350 2.902 1.00 54.84 120 LEU A C 1
ATOM 889 O O . LEU A 1 120 ? -20.176 6.150 2.750 1.00 54.84 120 LEU A O 1
ATOM 893 N N . PHE A 1 121 ? -18.772 7.877 2.969 1.00 57.16 121 PHE A N 1
ATOM 894 C CA . PHE A 1 121 ? -17.554 7.066 2.821 1.00 57.16 121 PHE A CA 1
ATOM 895 C C . PHE A 1 121 ? -17.389 6.047 3.960 1.00 57.16 121 PHE A C 1
ATOM 897 O O . PHE A 1 121 ? -17.141 4.869 3.713 1.00 57.16 121 PHE A O 1
ATOM 904 N N . VAL A 1 122 ? -17.596 6.475 5.211 1.00 54.41 122 VAL A N 1
ATOM 905 C CA . VAL A 1 122 ? -17.553 5.587 6.388 1.00 54.41 122 VAL A CA 1
ATOM 906 C C . VAL A 1 122 ? -18.715 4.590 6.374 1.00 54.41 122 VAL A C 1
ATOM 908 O O . VAL A 1 122 ? -18.543 3.440 6.764 1.00 54.41 122 VAL A O 1
ATOM 911 N N . THR A 1 123 ? -19.887 4.999 5.893 1.00 51.84 123 THR A N 1
ATOM 912 C CA . THR A 1 123 ? -21.074 4.155 5.755 1.00 51.84 123 THR A CA 1
ATOM 913 C C . THR A 1 123 ? -20.886 3.124 4.644 1.00 51.84 123 THR A C 1
ATOM 915 O O . THR A 1 123 ? -21.064 1.949 4.919 1.00 51.84 123 THR A O 1
ATOM 918 N N . ILE A 1 124 ? -20.432 3.489 3.443 1.00 58.16 124 ILE A N 1
ATOM 919 C CA . ILE A 1 124 ? -20.085 2.534 2.373 1.00 58.16 124 ILE A CA 1
ATOM 920 C C . ILE A 1 124 ? -19.011 1.560 2.865 1.00 58.16 124 ILE A C 1
ATOM 922 O O . ILE A 1 124 ? -19.155 0.353 2.703 1.00 58.16 124 ILE A O 1
ATOM 926 N N . PHE A 1 125 ? -17.979 2.060 3.547 1.00 58.00 125 PHE A N 1
ATOM 927 C CA . PHE A 1 125 ? -16.948 1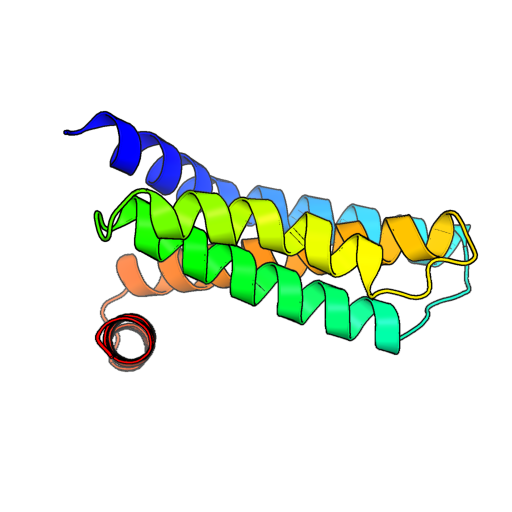.222 4.152 1.00 58.00 125 PHE A CA 1
ATOM 928 C C . PHE A 1 125 ? -17.493 0.275 5.237 1.00 58.00 125 PHE A C 1
ATOM 930 O O . PHE A 1 125 ? -17.045 -0.864 5.370 1.00 58.00 125 PHE A O 1
ATOM 937 N N . ALA A 1 126 ? -18.484 0.720 6.012 1.00 51.31 126 ALA A N 1
ATOM 938 C CA . ALA A 1 126 ? -19.176 -0.113 6.985 1.00 51.31 126 ALA A CA 1
ATOM 939 C C . ALA A 1 126 ? -20.071 -1.165 6.307 1.00 51.31 126 ALA A C 1
ATOM 941 O O . ALA A 1 126 ? -20.012 -2.322 6.711 1.00 51.31 126 ALA A O 1
ATOM 942 N N . TYR A 1 127 ? -20.830 -0.793 5.269 1.00 49.62 127 TYR A N 1
ATOM 943 C CA . TYR A 1 127 ? -21.781 -1.656 4.556 1.00 49.62 127 TYR A CA 1
ATOM 944 C C . TYR A 1 127 ? -21.097 -2.687 3.647 1.00 49.62 127 TYR A C 1
ATOM 946 O O . TYR A 1 127 ? -21.478 -3.851 3.683 1.00 49.62 127 TYR A O 1
ATOM 954 N N . CYS A 1 128 ? -20.049 -2.320 2.902 1.00 46.00 128 CYS A N 1
ATOM 955 C CA . CYS A 1 128 ? -19.292 -3.255 2.055 1.00 46.00 128 CYS A CA 1
ATOM 956 C C . CYS A 1 128 ? -18.536 -4.342 2.842 1.00 46.00 128 CYS A C 1
ATOM 958 O O . CYS A 1 128 ? -18.026 -5.271 2.231 1.00 46.00 128 CYS A O 1
ATOM 960 N N . PHE A 1 129 ? -18.431 -4.218 4.168 1.00 45.78 129 PHE A N 1
ATOM 961 C CA . PHE A 1 129 ? -17.754 -5.179 5.051 1.00 45.78 129 PHE A CA 1
ATOM 962 C C . PHE A 1 129 ? -18.673 -5.751 6.149 1.00 45.78 129 PHE A C 1
ATOM 964 O O . PHE A 1 129 ? -18.181 -6.430 7.050 1.00 45.78 129 PHE A O 1
ATOM 971 N N . ALA A 1 130 ? -19.958 -5.385 6.162 1.00 40.19 130 ALA A N 1
ATOM 972 C CA . ALA A 1 130 ? -20.963 -5.932 7.083 1.00 40.19 130 ALA A CA 1
ATOM 973 C C . ALA A 1 130 ? -21.848 -7.009 6.423 1.00 40.19 130 ALA A C 1
ATOM 975 O O . ALA A 1 130 ? -22.665 -7.616 7.113 1.00 40.19 130 ALA A O 1
ATOM 976 N N . LEU A 1 131 ? -21.679 -7.223 5.115 1.00 37.34 131 LEU A N 1
ATOM 977 C CA . LEU A 1 131 ? -22.136 -8.390 4.355 1.00 37.34 131 LEU A CA 1
ATOM 978 C C . LEU A 1 131 ? -21.008 -9.423 4.297 1.00 37.34 131 LEU A C 1
ATOM 980 O O . LEU A 1 131 ? -21.333 -10.627 4.349 1.00 37.34 131 LEU A O 1
#